Protein AF-A0A7X8F7F9-F1 (afdb_monomer_lite)

Foldseek 3Di:
DVLLVQLVVLLVVLVVLQVVLVVLCVPDDDDVSVVSSVVSNVSSVVSNVSSVVSNVVVVVVVVVVVVD

Secondary structure (DSSP, 8-state):
-HHHHHHHHHHHHHHHHHHHHHHHHHH--SHHHHHHHHHHHHHHHHHHHHHHHHHHHHHHHHHHHH--

Radius of gyration: 16.27 Å; chains: 1; bounding box: 38×14×48 Å

pLDDT: mean 89.31, std 8.88, range [51.38, 97.62]

Structure (mmCIF, N/CA/C/O backbone):
data_AF-A0A7X8F7F9-F1
#
_entry.id   AF-A0A7X8F7F9-F1
#
loop_
_atom_site.group_PDB
_atom_site.id
_atom_site.type_symbol
_atom_site.label_atom_id
_atom_site.label_alt_id
_atom_site.label_comp_id
_atom_site.label_asym_id
_atom_site.label_entity_id
_atom_site.label_seq_id
_atom_site.pdbx_PDB_ins_code
_atom_site.Cartn_x
_atom_site.Cartn_y
_atom_site.Cartn_z
_atom_site.occupancy
_atom_site.B_iso_or_equiv
_atom_site.auth_seq_id
_atom_site.auth_comp_id
_atom_site.auth_asym_id
_atom_site.auth_atom_id
_atom_site.pdbx_PDB_model_num
ATOM 1 N N . MET A 1 1 ? -14.467 6.157 14.899 1.00 76.50 1 MET A N 1
ATOM 2 C CA . MET A 1 1 ? -14.502 6.317 13.430 1.00 76.50 1 MET A CA 1
ATOM 3 C C . MET A 1 1 ? -13.162 6.675 12.777 1.00 76.50 1 MET A C 1
ATOM 5 O O . MET A 1 1 ? -12.894 6.122 11.723 1.00 76.50 1 MET A O 1
ATOM 9 N N . LYS A 1 2 ? -12.297 7.541 13.346 1.00 83.62 2 LYS A N 1
ATOM 10 C CA . LYS A 1 2 ? -11.011 7.930 12.703 1.00 83.62 2 LYS A CA 1
ATOM 11 C C . LYS A 1 2 ? -10.113 6.735 12.316 1.00 83.62 2 LYS A C 1
ATOM 13 O O . LYS A 1 2 ? -9.628 6.688 11.196 1.00 83.62 2 LYS A O 1
ATOM 18 N N . LYS A 1 3 ? -9.964 5.743 13.208 1.00 81.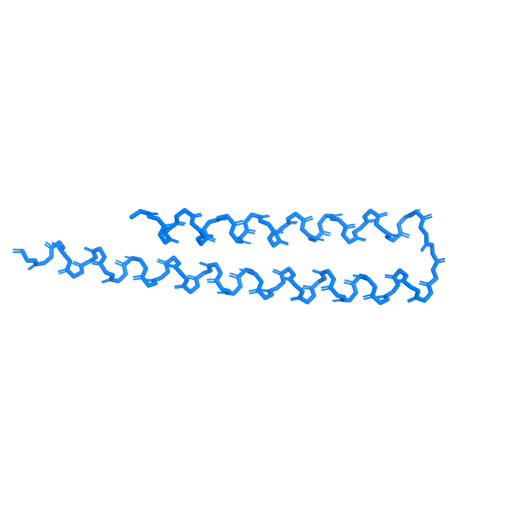44 3 LYS A N 1
ATOM 19 C CA . LYS A 1 3 ? -9.180 4.515 12.949 1.00 81.44 3 LYS A CA 1
ATOM 20 C C . LY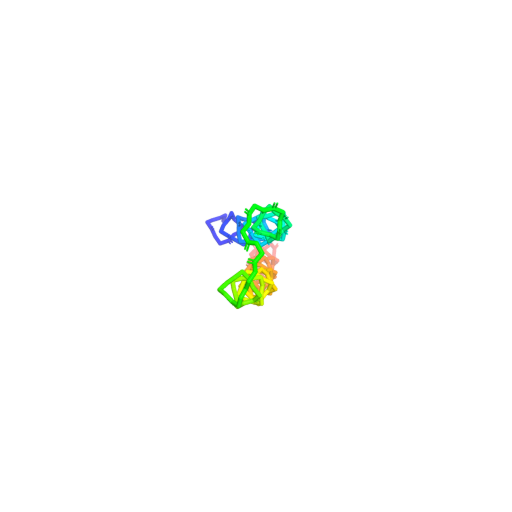S A 1 3 ? -9.776 3.632 11.851 1.00 81.44 3 LYS A C 1
ATOM 22 O O . LYS A 1 3 ? -9.031 3.125 11.029 1.00 81.44 3 LYS A O 1
ATOM 27 N N . LEU A 1 4 ? -11.104 3.508 11.815 1.00 89.19 4 LEU A N 1
ATOM 28 C CA . LEU A 1 4 ? -11.811 2.773 10.765 1.00 89.19 4 LEU A CA 1
ATOM 29 C C . LEU A 1 4 ? -11.597 3.422 9.396 1.00 89.19 4 LEU A C 1
ATOM 31 O O . LEU A 1 4 ? -11.221 2.738 8.454 1.00 89.19 4 LEU A O 1
ATOM 35 N N . LYS A 1 5 ? -11.779 4.749 9.306 1.00 91.44 5 LYS A N 1
ATOM 36 C CA . LYS A 1 5 ? -11.526 5.496 8.066 1.00 91.44 5 LYS A CA 1
ATOM 37 C C . LYS A 1 5 ? -10.080 5.311 7.604 1.00 91.44 5 LYS A C 1
ATOM 39 O O . LYS A 1 5 ? -9.876 4.948 6.459 1.00 91.44 5 LYS A O 1
ATOM 44 N N . ALA A 1 6 ? -9.107 5.464 8.506 1.00 93.56 6 ALA A N 1
ATOM 45 C CA . ALA A 1 6 ? -7.698 5.236 8.188 1.00 93.56 6 ALA A CA 1
ATOM 46 C C . ALA A 1 6 ? -7.422 3.795 7.717 1.00 93.56 6 ALA A C 1
ATOM 48 O O . ALA A 1 6 ? -6.723 3.609 6.729 1.00 93.56 6 ALA A O 1
ATOM 49 N N . GLY A 1 7 ? -7.998 2.786 8.381 1.00 93.25 7 GLY A N 1
ATOM 50 C CA . GLY A 1 7 ? -7.845 1.382 7.993 1.00 93.25 7 GLY A CA 1
ATOM 51 C C . GLY A 1 7 ? -8.392 1.092 6.594 1.00 93.25 7 GLY A C 1
ATOM 52 O O . GLY A 1 7 ? -7.694 0.507 5.772 1.00 93.25 7 GLY A O 1
ATOM 53 N N . ILE A 1 8 ? -9.597 1.584 6.290 1.00 95.06 8 ILE A N 1
ATOM 54 C CA . ILE A 1 8 ? -10.196 1.471 4.952 1.00 95.06 8 ILE A CA 1
ATOM 55 C C . ILE A 1 8 ? -9.347 2.219 3.916 1.00 95.06 8 ILE A C 1
ATOM 57 O O . ILE A 1 8 ? -9.080 1.679 2.848 1.00 95.06 8 ILE A O 1
ATOM 61 N N . THR A 1 9 ? -8.870 3.429 4.229 1.00 95.56 9 THR A N 1
ATOM 62 C CA . THR A 1 9 ? -7.982 4.190 3.339 1.00 95.56 9 THR A CA 1
ATOM 63 C C . THR A 1 9 ? -6.699 3.422 3.027 1.00 95.56 9 THR A C 1
ATOM 65 O O . THR A 1 9 ? -6.305 3.381 1.866 1.00 95.56 9 THR A O 1
ATOM 68 N N . PHE A 1 10 ? -6.075 2.769 4.011 1.00 96.25 10 PHE A N 1
ATOM 69 C CA . PHE A 1 10 ? -4.889 1.941 3.772 1.00 96.25 10 PHE A CA 1
ATOM 70 C C . PHE A 1 10 ? -5.173 0.744 2.861 1.00 96.25 10 PHE A C 1
ATOM 72 O O . PHE A 1 10 ? -4.368 0.460 1.979 1.00 96.25 10 PHE A O 1
ATOM 79 N N . ILE A 1 11 ? -6.323 0.084 3.017 1.00 96.50 11 ILE A N 1
ATOM 80 C CA . ILE A 1 11 ? -6.732 -1.023 2.138 1.00 96.50 11 ILE A CA 1
ATOM 81 C C . ILE A 1 11 ? -6.931 -0.526 0.700 1.00 96.50 11 ILE A C 1
ATOM 83 O O . ILE A 1 11 ? -6.436 -1.125 -0.255 1.00 96.50 11 ILE A O 1
ATOM 87 N N . VAL A 1 12 ? -7.622 0.603 0.526 1.00 96.94 12 VAL A N 1
ATOM 88 C CA . VAL A 1 12 ? -7.836 1.201 -0.800 1.00 96.94 12 VAL A CA 1
ATOM 89 C C . VAL A 1 12 ? -6.503 1.605 -1.432 1.00 96.94 12 VAL A C 1
ATOM 91 O O . VAL A 1 12 ? -6.245 1.240 -2.574 1.00 96.94 12 VAL A O 1
ATOM 94 N N . LEU A 1 13 ? -5.625 2.287 -0.691 1.00 96.31 13 LEU A N 1
ATOM 95 C CA . LEU A 1 13 ? -4.297 2.674 -1.178 1.00 96.31 13 LEU A CA 1
ATOM 96 C C . LEU A 1 13 ? -3.429 1.460 -1.526 1.00 96.31 13 LEU A C 1
ATOM 98 O O . LEU A 1 13 ? -2.749 1.483 -2.548 1.00 96.31 13 LEU A O 1
ATOM 102 N N . GLY A 1 14 ? -3.487 0.388 -0.732 1.00 95.88 14 GLY A N 1
ATOM 103 C CA . GLY A 1 14 ? -2.816 -0.877 -1.035 1.00 95.88 14 GLY A CA 1
ATOM 104 C C . GLY A 1 14 ? -3.226 -1.438 -2.393 1.00 95.88 14 GLY A C 1
ATOM 105 O O . GLY A 1 14 ? -2.368 -1.808 -3.189 1.00 95.88 14 GLY A O 1
ATOM 106 N N . ASN A 1 15 ? -4.526 -1.423 -2.695 1.00 94.69 15 ASN A N 1
ATOM 107 C CA . ASN A 1 15 ? -5.053 -1.846 -3.995 1.00 94.69 15 ASN A CA 1
ATOM 108 C C . ASN A 1 15 ? -4.680 -0.896 -5.141 1.00 94.69 15 ASN A C 1
ATOM 110 O O . ASN A 1 15 ? -4.363 -1.355 -6.235 1.00 94.69 15 ASN 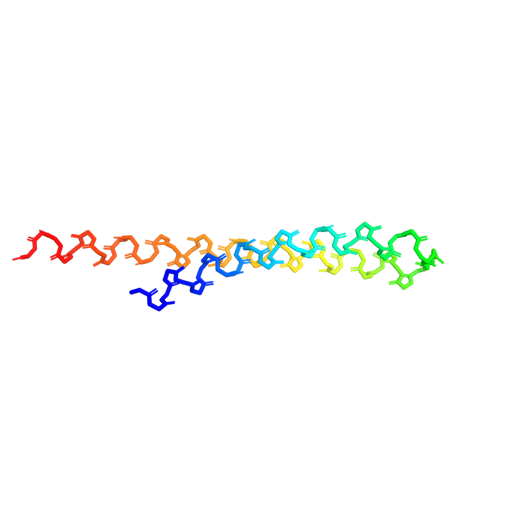A O 1
ATOM 114 N N . VAL A 1 16 ? -4.637 0.415 -4.894 1.00 95.94 16 VAL A N 1
ATOM 115 C CA . VAL A 1 16 ? -4.158 1.390 -5.887 1.00 95.94 16 VAL A CA 1
ATOM 116 C C . VAL A 1 16 ? -2.691 1.135 -6.251 1.00 95.94 16 VAL A C 1
ATOM 118 O O . VAL A 1 16 ? -2.343 1.219 -7.427 1.00 95.94 16 VAL A O 1
ATOM 121 N N . LEU A 1 17 ? -1.835 0.765 -5.290 1.00 95.25 17 LEU A N 1
ATOM 122 C CA . LEU A 1 17 ? -0.437 0.429 -5.588 1.00 95.25 17 LEU A CA 1
ATOM 123 C C . LEU A 1 17 ? -0.292 -0.810 -6.476 1.00 95.25 17 LEU A C 1
ATOM 125 O O . LEU A 1 17 ? 0.610 -0.839 -7.313 1.00 95.25 17 LEU A O 1
ATOM 129 N N . TYR A 1 18 ? -1.176 -1.802 -6.342 1.00 92.25 18 TYR A N 1
ATOM 130 C CA . TYR A 1 18 ? -1.176 -2.957 -7.243 1.00 92.25 18 TYR A CA 1
ATOM 131 C C . TYR A 1 18 ? -1.448 -2.547 -8.692 1.00 92.25 18 TYR A C 1
ATOM 133 O O . TYR A 1 18 ? -0.740 -2.991 -9.590 1.00 92.25 18 TYR A O 1
ATOM 141 N N . VAL A 1 19 ? -2.404 -1.642 -8.914 1.00 92.00 19 VAL A N 1
ATOM 142 C CA . VAL A 1 19 ? -2.686 -1.102 -10.254 1.00 92.00 19 VAL A CA 1
ATOM 143 C C . VAL A 1 19 ? -1.518 -0.249 -10.759 1.00 92.00 19 VAL A C 1
ATOM 145 O O . VAL A 1 19 ? -1.127 -0.346 -11.921 1.00 92.00 19 VAL A O 1
ATOM 148 N N . ALA A 1 20 ? -0.913 0.561 -9.885 1.00 91.31 20 ALA A N 1
ATOM 149 C CA . ALA A 1 20 ? 0.243 1.380 -10.243 1.00 91.31 20 ALA A CA 1
ATOM 150 C C . ALA A 1 20 ? 1.441 0.526 -10.685 1.00 91.31 20 ALA A C 1
ATOM 152 O O . ALA A 1 20 ? 2.140 0.895 -11.626 1.00 91.31 20 ALA A O 1
ATOM 153 N N . LYS A 1 21 ? 1.659 -0.633 -10.051 1.00 89.25 21 LYS A N 1
ATOM 154 C CA . LYS A 1 21 ? 2.714 -1.579 -10.431 1.00 89.25 21 LYS A CA 1
ATOM 155 C C . LYS A 1 21 ? 2.585 -1.995 -11.900 1.00 89.25 21 LYS A C 1
ATOM 157 O O . LYS A 1 21 ? 3.574 -1.909 -12.624 1.00 89.25 21 LYS A O 1
ATOM 162 N N . ASP A 1 22 ? 1.383 -2.342 -12.357 1.00 85.94 22 ASP A N 1
ATOM 163 C CA . ASP A 1 22 ? 1.162 -2.732 -13.756 1.00 85.94 22 ASP A CA 1
ATOM 164 C C . ASP A 1 22 ? 1.384 -1.560 -14.733 1.00 85.94 22 ASP A C 1
ATOM 166 O O . ASP A 1 22 ? 1.852 -1.758 -15.854 1.00 85.94 22 ASP A O 1
ATOM 170 N N . PHE A 1 23 ? 1.136 -0.316 -14.314 1.00 85.38 23 PHE A N 1
ATOM 171 C CA . PHE A 1 23 ? 1.439 0.869 -15.125 1.00 85.38 23 PHE A CA 1
ATOM 172 C C . PHE A 1 23 ? 2.953 1.067 -15.329 1.00 85.38 23 PHE A C 1
ATOM 174 O O . PHE A 1 23 ? 3.402 1.289 -16.454 1.00 85.38 23 PHE A O 1
ATOM 181 N N . PHE A 1 24 ? 3.759 0.926 -14.270 1.00 83.12 24 PHE A N 1
ATOM 182 C CA . PHE A 1 24 ? 5.220 1.070 -14.358 1.00 83.12 24 PHE A CA 1
ATOM 183 C C . PHE A 1 24 ? 5.889 -0.034 -15.187 1.00 83.12 24 PHE A C 1
ATOM 185 O O . PHE A 1 24 ? 6.883 0.233 -15.868 1.00 83.12 24 PHE A O 1
ATOM 192 N N . THR A 1 25 ? 5.334 -1.250 -15.187 1.00 77.44 25 THR A N 1
ATOM 193 C CA . THR A 1 25 ? 5.805 -2.342 -16.054 1.00 77.44 25 THR A CA 1
ATOM 194 C C . THR A 1 25 ? 5.696 -1.985 -17.535 1.00 77.44 25 THR A C 1
ATOM 196 O O . THR A 1 25 ? 6.597 -2.293 -18.309 1.00 77.44 25 THR A O 1
ATOM 199 N N . ASN A 1 26 ? 4.614 -1.311 -17.929 1.00 79.69 26 ASN A N 1
ATOM 200 C CA . ASN A 1 26 ? 4.313 -1.057 -19.336 1.00 79.69 26 ASN A CA 1
ATOM 201 C C . ASN A 1 26 ? 5.045 0.161 -19.925 1.00 79.69 26 ASN A C 1
ATOM 203 O O . ASN A 1 26 ? 5.137 0.275 -21.144 1.00 79.69 26 ASN A O 1
ATOM 207 N N . ILE A 1 27 ? 5.558 1.073 -19.092 1.00 80.62 27 ILE A N 1
ATOM 208 C CA . ILE A 1 27 ? 6.123 2.352 -19.565 1.00 80.62 27 ILE A CA 1
ATOM 209 C C . ILE A 1 27 ? 7.647 2.350 -19.602 1.00 80.62 27 ILE A C 1
ATOM 211 O O . ILE A 1 27 ? 8.231 2.958 -20.498 1.00 80.62 27 ILE A O 1
ATOM 215 N N . LEU A 1 28 ? 8.306 1.702 -18.639 1.00 76.44 28 LEU A N 1
ATOM 216 C CA . LEU A 1 28 ? 9.756 1.817 -18.489 1.00 76.44 28 LEU A CA 1
ATOM 217 C C . LEU A 1 28 ? 10.401 0.461 -18.163 1.00 76.44 28 LEU A C 1
ATOM 219 O O . LEU A 1 28 ? 10.747 0.217 -17.012 1.00 76.44 28 LEU A O 1
ATOM 223 N N . PRO A 1 29 ? 10.561 -0.450 -19.136 1.00 78.31 29 PRO A N 1
ATOM 224 C CA . PRO A 1 29 ? 11.204 -1.735 -18.882 1.00 78.31 29 PRO A CA 1
ATOM 225 C C . PRO A 1 29 ? 12.676 -1.557 -18.471 1.00 78.31 29 PRO A C 1
ATOM 227 O O . PRO A 1 29 ? 13.413 -0.781 -19.079 1.00 78.31 29 PRO A O 1
ATOM 230 N N . GLY A 1 30 ? 13.108 -2.276 -17.429 1.00 87.56 30 GLY A N 1
ATOM 231 C CA . GLY A 1 30 ? 14.485 -2.260 -16.925 1.00 87.56 30 GLY A CA 1
ATOM 232 C C . GLY A 1 30 ? 14.588 -2.451 -15.408 1.00 87.56 30 GLY A C 1
ATOM 233 O O . GLY A 1 30 ? 13.585 -2.454 -14.697 1.00 87.56 30 GLY A O 1
ATOM 234 N N . ALA A 1 31 ? 15.820 -2.536 -14.896 1.00 90.00 31 ALA A N 1
ATOM 235 C CA . ALA A 1 31 ? 16.104 -2.880 -13.495 1.00 90.00 31 ALA A CA 1
ATOM 236 C C . ALA A 1 31 ? 15.430 -1.957 -12.458 1.00 90.00 31 ALA A C 1
ATOM 238 O O . ALA A 1 31 ? 15.033 -2.404 -11.382 1.00 90.00 31 ALA A O 1
ATOM 239 N N . PHE A 1 32 ? 15.269 -0.667 -12.772 1.00 87.88 32 PHE A N 1
ATOM 240 C CA . PHE A 1 32 ? 14.560 0.268 -11.895 1.00 87.88 32 PHE A CA 1
ATOM 241 C C . PHE A 1 32 ? 13.053 -0.022 -11.825 1.00 87.88 32 PHE A C 1
ATOM 243 O O . PHE A 1 32 ? 12.448 0.132 -10.763 1.00 87.88 32 PHE A O 1
ATOM 250 N N . SER A 1 33 ? 12.444 -0.469 -12.928 1.00 88.88 33 SER A N 1
ATOM 251 C CA . SER A 1 33 ? 11.039 -0.883 -12.938 1.00 88.88 33 SER A CA 1
ATOM 252 C C . SER A 1 33 ? 10.853 -2.177 -12.164 1.00 88.88 33 SER A C 1
ATOM 254 O O . SER A 1 33 ? 9.962 -2.229 -11.327 1.00 88.88 33 SER A O 1
ATOM 256 N N . ASP A 1 34 ? 11.745 -3.157 -12.312 1.00 90.38 34 ASP A N 1
ATOM 257 C CA . ASP A 1 34 ? 11.684 -4.405 -11.537 1.00 90.38 34 ASP A CA 1
ATOM 258 C C . ASP A 1 34 ? 11.776 -4.145 -10.023 1.00 90.38 34 ASP A C 1
ATOM 260 O O . ASP A 1 34 ? 10.966 -4.654 -9.243 1.00 90.38 34 ASP A O 1
ATOM 264 N N . PHE A 1 35 ? 12.704 -3.276 -9.598 1.00 92.44 35 PHE A N 1
ATOM 265 C CA . PHE A 1 35 ? 12.786 -2.824 -8.206 1.00 92.44 35 PHE A CA 1
ATOM 266 C C . PHE A 1 35 ? 11.498 -2.121 -7.756 1.00 92.44 35 PHE A C 1
ATOM 268 O O . PHE A 1 35 ? 10.941 -2.451 -6.708 1.00 92.44 35 PHE A O 1
ATOM 275 N N . THR A 1 36 ? 11.007 -1.167 -8.552 1.00 92.25 36 THR A N 1
ATOM 276 C CA . THR A 1 36 ? 9.803 -0.388 -8.232 1.00 92.25 36 THR A CA 1
ATOM 277 C C . THR A 1 36 ? 8.569 -1.282 -8.134 1.00 92.25 36 THR A C 1
ATOM 279 O O . THR A 1 36 ? 7.760 -1.103 -7.230 1.00 92.25 36 THR A O 1
ATOM 282 N N . GLN A 1 37 ? 8.433 -2.289 -8.997 1.00 91.69 37 GLN A N 1
ATOM 283 C CA . GLN A 1 37 ? 7.352 -3.271 -8.927 1.00 91.69 37 GLN A CA 1
ATOM 284 C C . GLN A 1 37 ? 7.409 -4.066 -7.623 1.00 91.69 37 GLN A C 1
ATOM 286 O O . GLN A 1 37 ? 6.399 -4.162 -6.925 1.00 91.69 37 GLN A O 1
ATOM 291 N N . GLY A 1 38 ? 8.586 -4.593 -7.268 1.00 93.50 38 GLY A N 1
ATOM 292 C CA . GLY A 1 38 ? 8.782 -5.299 -6.002 1.00 93.50 38 GLY A CA 1
ATOM 293 C C . GLY A 1 38 ? 8.443 -4.416 -4.799 1.00 93.50 38 GLY A C 1
ATOM 294 O O . GLY A 1 38 ? 7.720 -4.841 -3.896 1.00 93.50 38 GLY A O 1
ATOM 295 N N . PHE A 1 39 ? 8.886 -3.157 -4.825 1.00 94.88 39 PHE A N 1
ATOM 296 C CA . PHE A 1 39 ? 8.571 -2.165 -3.801 1.00 94.88 39 PHE A CA 1
ATOM 297 C C . PHE A 1 39 ? 7.065 -1.877 -3.706 1.00 94.88 39 PHE A C 1
ATOM 299 O O . PHE A 1 39 ? 6.511 -1.907 -2.609 1.00 94.88 39 PHE A O 1
ATOM 306 N N . LEU A 1 40 ? 6.384 -1.639 -4.832 1.00 95.38 40 LEU A N 1
ATOM 307 C CA . LEU A 1 40 ? 4.946 -1.354 -4.880 1.00 95.38 40 LEU A CA 1
ATOM 308 C C . LEU A 1 40 ? 4.112 -2.538 -4.385 1.00 95.38 40 LEU A C 1
ATOM 310 O O . LEU A 1 40 ? 3.167 -2.336 -3.625 1.00 95.38 40 LEU A O 1
ATOM 314 N N . VAL A 1 41 ? 4.483 -3.767 -4.758 1.00 95.56 41 VAL A N 1
ATOM 315 C CA . VAL A 1 41 ? 3.833 -4.988 -4.261 1.00 95.56 41 VAL A CA 1
ATOM 316 C C . VAL A 1 41 ? 4.043 -5.126 -2.754 1.00 95.56 41 VAL A C 1
ATOM 318 O O . VAL A 1 41 ? 3.073 -5.292 -2.015 1.00 95.56 41 VAL A O 1
ATOM 321 N N . GLY A 1 42 ? 5.283 -4.994 -2.274 1.00 96.56 42 GLY A N 1
ATOM 322 C CA . GLY A 1 42 ? 5.595 -5.073 -0.846 1.00 96.56 42 GLY A CA 1
ATOM 323 C C . GLY A 1 42 ? 4.854 -4.015 -0.021 1.00 96.56 42 GLY A C 1
ATOM 324 O O . GLY A 1 42 ? 4.224 -4.337 0.988 1.00 96.56 42 GLY A O 1
ATOM 325 N N . ALA A 1 43 ? 4.854 -2.762 -0.483 1.00 96.69 43 ALA A N 1
ATOM 326 C CA . ALA A 1 43 ? 4.115 -1.667 0.139 1.00 96.69 43 ALA A CA 1
ATOM 327 C C . ALA A 1 43 ? 2.593 -1.893 0.087 1.00 96.69 43 ALA A C 1
ATOM 329 O O . ALA A 1 43 ? 1.898 -1.615 1.066 1.00 96.69 43 ALA A O 1
ATOM 330 N N . GLY A 1 44 ? 2.071 -2.437 -1.016 1.00 97.00 44 GLY A N 1
ATOM 331 C CA . GLY A 1 44 ? 0.656 -2.767 -1.189 1.00 97.00 44 GLY A CA 1
ATOM 332 C C . GLY A 1 44 ? 0.177 -3.847 -0.219 1.00 97.00 44 GLY A C 1
ATOM 333 O O . GLY A 1 44 ? -0.854 -3.677 0.438 1.00 97.00 44 GLY A O 1
ATOM 334 N N . VAL A 1 45 ? 0.945 -4.931 -0.057 1.00 96.94 45 VAL A N 1
ATOM 335 C CA . VAL A 1 45 ? 0.690 -5.958 0.971 1.00 96.94 45 VAL A CA 1
ATOM 336 C C . VAL A 1 45 ? 0.760 -5.339 2.367 1.00 96.94 45 VAL A C 1
ATOM 338 O O . VAL A 1 45 ? -0.169 -5.503 3.157 1.00 96.94 45 VAL A O 1
ATOM 341 N N . GLY A 1 46 ? 1.826 -4.588 2.664 1.00 97.31 46 GLY A N 1
ATOM 342 C CA . GLY A 1 46 ? 2.038 -3.975 3.975 1.00 97.31 46 GLY A CA 1
ATOM 343 C C . GLY A 1 46 ? 0.897 -3.043 4.389 1.00 97.31 46 GLY A C 1
ATOM 344 O O . GLY A 1 46 ? 0.377 -3.157 5.500 1.00 97.31 46 GLY A O 1
ATOM 345 N N . MET A 1 47 ? 0.443 -2.170 3.486 1.00 97.06 47 MET A N 1
ATOM 346 C CA . MET A 1 47 ? -0.693 -1.284 3.752 1.00 97.06 47 MET A CA 1
ATOM 347 C C . MET A 1 47 ? -1.994 -2.052 3.975 1.00 97.06 47 MET A C 1
ATOM 349 O O . MET A 1 47 ? -2.738 -1.708 4.892 1.00 97.06 47 MET A O 1
ATOM 353 N N . ASN A 1 48 ? -2.259 -3.114 3.211 1.00 97.06 48 ASN A N 1
ATOM 354 C CA . ASN A 1 48 ? -3.439 -3.950 3.435 1.00 97.06 48 ASN A CA 1
ATOM 355 C C . ASN A 1 48 ? -3.417 -4.612 4.822 1.00 97.06 48 ASN A C 1
ATOM 357 O O . ASN A 1 48 ? -4.413 -4.547 5.542 1.00 97.06 48 ASN A O 1
ATOM 361 N N . VAL A 1 49 ? -2.278 -5.179 5.238 1.00 97.62 49 VAL A N 1
ATOM 362 C CA . VAL A 1 49 ? -2.121 -5.793 6.570 1.00 97.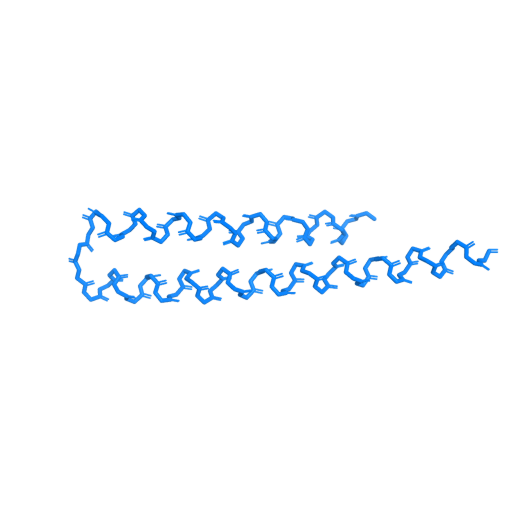62 49 VAL A CA 1
ATOM 363 C C . VAL A 1 49 ? -2.367 -4.767 7.680 1.00 97.62 49 VAL A C 1
ATOM 365 O O . VAL A 1 49 ? -3.183 -5.004 8.573 1.00 97.62 49 VAL A O 1
ATOM 368 N N . VAL A 1 50 ? -1.724 -3.597 7.607 1.00 96.56 50 VAL A N 1
ATOM 369 C CA . VAL A 1 50 ? -1.924 -2.513 8.586 1.00 96.56 50 VAL A CA 1
ATOM 370 C C . VAL A 1 50 ? -3.378 -2.034 8.591 1.00 96.56 50 VAL A C 1
ATOM 372 O O . VAL A 1 50 ? -3.959 -1.816 9.658 1.00 96.56 50 VAL A O 1
ATOM 375 N N . GLY A 1 51 ? -3.990 -1.901 7.414 1.00 96.12 51 GLY A N 1
ATOM 376 C CA . GLY A 1 51 ? -5.380 -1.491 7.261 1.00 96.12 51 GLY A CA 1
ATOM 377 C C . GLY A 1 51 ? -6.353 -2.455 7.936 1.00 96.12 51 GLY A C 1
ATOM 378 O O . GLY A 1 51 ? -7.180 -2.024 8.740 1.00 96.12 51 GLY A O 1
ATOM 379 N N . ILE A 1 52 ? -6.197 -3.759 7.694 1.00 96.06 52 ILE A N 1
ATOM 380 C CA . ILE A 1 52 ? -7.000 -4.818 8.321 1.00 96.06 52 ILE A CA 1
ATOM 381 C C . ILE A 1 52 ? -6.845 -4.787 9.848 1.00 96.06 52 ILE A C 1
ATOM 383 O O . ILE A 1 52 ? -7.847 -4.783 10.565 1.00 96.06 52 ILE A O 1
ATOM 387 N N . ILE A 1 53 ? -5.615 -4.676 10.364 1.00 95.88 53 ILE A N 1
ATOM 388 C CA . ILE A 1 53 ? -5.355 -4.581 11.812 1.00 95.88 53 ILE A CA 1
ATOM 389 C C . ILE A 1 53 ? -6.086 -3.375 12.425 1.00 95.88 53 ILE A C 1
ATOM 391 O O . ILE A 1 53 ? -6.722 -3.497 13.474 1.00 95.88 53 ILE A O 1
ATOM 395 N N . LEU A 1 54 ? -6.050 -2.208 11.773 1.00 93.94 54 LEU A N 1
ATOM 396 C CA . LEU A 1 54 ? -6.750 -1.010 12.251 1.00 93.94 54 LEU A CA 1
ATOM 397 C C . LEU A 1 54 ? -8.274 -1.181 12.271 1.00 93.94 54 LEU A C 1
ATOM 399 O O . LEU A 1 54 ? -8.925 -0.682 13.197 1.00 93.94 54 LEU A O 1
ATOM 403 N N . VAL A 1 55 ? -8.835 -1.881 11.280 1.00 94.56 55 VAL A N 1
ATOM 404 C CA . VAL A 1 55 ? -10.264 -2.218 11.229 1.00 94.56 55 VAL A CA 1
ATOM 405 C C . VAL A 1 55 ? -10.631 -3.147 12.387 1.00 94.56 55 VAL A C 1
ATOM 407 O O . VAL A 1 55 ? -11.551 -2.823 13.138 1.00 94.56 55 VAL A O 1
ATOM 410 N N . PHE A 1 56 ? -9.880 -4.229 12.614 1.00 93.81 56 PHE A N 1
ATOM 411 C CA . PHE A 1 56 ? -10.125 -5.155 13.729 1.00 93.81 56 PHE A CA 1
ATOM 412 C C . PHE A 1 56 ? -10.015 -4.477 15.097 1.00 93.81 56 PHE A C 1
ATOM 414 O O . PHE A 1 56 ? -10.902 -4.628 15.935 1.00 93.81 56 PHE A O 1
ATOM 421 N N . ILE A 1 57 ? -8.978 -3.660 15.317 1.00 91.75 57 ILE A N 1
ATOM 422 C CA . ILE A 1 57 ? -8.823 -2.887 16.560 1.0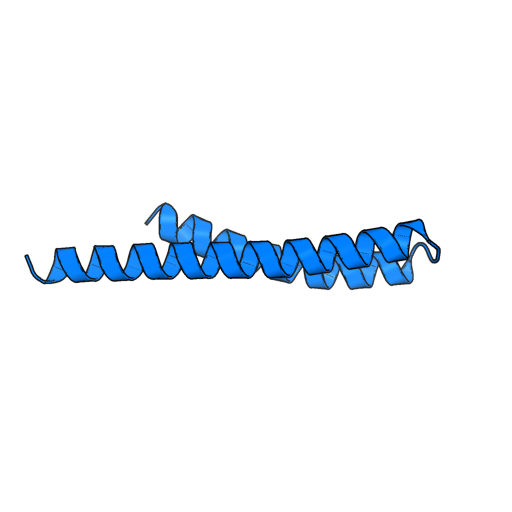0 91.75 57 ILE A CA 1
ATOM 423 C C . ILE A 1 57 ? -10.020 -1.955 16.773 1.00 91.75 57 ILE A C 1
ATOM 425 O O . ILE A 1 57 ? -10.421 -1.703 17.912 1.00 91.75 57 ILE A O 1
ATOM 429 N N . TYR A 1 58 ? -10.571 -1.388 15.698 1.00 90.81 58 TYR A N 1
ATOM 430 C CA . TYR A 1 58 ? -11.761 -0.559 15.802 1.00 90.81 58 TYR A CA 1
ATOM 431 C C . TYR A 1 58 ? -12.999 -1.382 16.166 1.00 90.81 58 TYR A C 1
ATOM 433 O O . TYR A 1 58 ? -13.700 -0.986 17.094 1.00 90.81 58 TYR A O 1
ATOM 441 N N . LEU A 1 59 ? -13.239 -2.510 15.491 1.00 89.44 59 LEU A N 1
ATOM 442 C CA . LEU A 1 59 ? -14.384 -3.389 15.747 1.00 89.44 59 LEU A CA 1
ATOM 443 C C . LEU A 1 59 ? -14.394 -3.897 17.194 1.00 89.44 59 LEU A C 1
ATOM 445 O O . LEU A 1 59 ? -15.371 -3.666 17.900 1.00 89.44 59 LEU A O 1
ATOM 449 N N . ALA A 1 60 ? -13.269 -4.425 17.683 1.00 89.50 60 ALA A N 1
ATOM 450 C CA . ALA A 1 60 ? -13.141 -4.904 19.063 1.00 89.50 60 ALA A CA 1
ATOM 451 C C . ALA A 1 60 ? -13.387 -3.801 20.114 1.00 89.50 60 ALA A C 1
ATOM 453 O O . ALA A 1 60 ? -13.849 -4.058 21.223 1.00 89.50 60 ALA A O 1
ATOM 454 N N . ARG A 1 61 ? -13.074 -2.536 19.792 1.00 87.50 61 ARG A N 1
ATOM 455 C CA . ARG A 1 61 ? -13.361 -1.393 20.681 1.00 87.50 61 ARG A CA 1
ATOM 456 C C . ARG A 1 61 ? -14.818 -0.950 20.637 1.00 87.50 61 ARG A C 1
ATOM 458 O O . ARG A 1 61 ? -15.284 -0.371 21.613 1.00 87.50 61 ARG A O 1
ATOM 465 N N . VAL A 1 62 ? -15.488 -1.118 19.500 1.00 86.81 62 VAL A N 1
ATOM 466 C CA . VAL A 1 62 ? -16.914 -0.803 19.360 1.00 86.81 62 VAL A CA 1
ATOM 467 C C . VAL A 1 62 ? -17.746 -1.841 20.103 1.00 86.81 62 VAL A C 1
ATOM 469 O O . VAL A 1 62 ? -18.634 -1.450 20.847 1.00 86.81 62 VAL A O 1
ATOM 472 N N . GLU A 1 63 ? -17.398 -3.121 19.981 1.00 80.75 63 GLU A N 1
ATOM 473 C CA . GLU A 1 63 ? -18.041 -4.227 20.699 1.00 80.75 63 GLU A CA 1
ATOM 474 C C . GLU A 1 63 ? -17.994 -4.018 22.221 1.00 80.75 63 GLU A C 1
ATOM 476 O O . GLU A 1 63 ? -19.037 -3.930 22.859 1.00 80.75 63 GLU A O 1
ATOM 481 N N . LYS A 1 64 ? -16.810 -3.731 22.785 1.00 76.75 64 LYS A N 1
ATOM 482 C CA . LYS A 1 64 ? -16.667 -3.409 24.220 1.00 76.75 64 LYS A CA 1
ATOM 483 C C . LYS A 1 64 ? -17.471 -2.199 24.702 1.00 76.75 64 LYS A C 1
ATOM 485 O O . LYS A 1 64 ? -17.688 -2.063 25.898 1.00 76.75 64 LYS A O 1
ATOM 490 N N . LYS A 1 65 ? -17.836 -1.277 23.809 1.00 74.94 65 LYS A N 1
ATOM 491 C CA . LYS A 1 65 ? -18.687 -0.125 24.146 1.00 74.94 65 LYS A CA 1
ATOM 492 C C . LYS A 1 65 ? -20.177 -0.436 24.052 1.00 74.94 65 LYS A C 1
ATOM 494 O O . LYS A 1 65 ? -20.952 0.337 24.590 1.00 74.94 65 LYS A O 1
ATOM 499 N N . ALA A 1 66 ? -20.563 -1.476 23.319 1.00 69.38 66 ALA A N 1
ATOM 500 C CA . ALA A 1 66 ? -21.953 -1.899 23.191 1.00 69.38 66 ALA A CA 1
ATOM 501 C C . ALA A 1 66 ? -22.394 -2.803 24.356 1.00 69.38 66 ALA A C 1
ATOM 503 O O . ALA A 1 66 ? -23.584 -2.906 24.622 1.00 69.38 66 ALA A O 1
ATOM 504 N N . GLU A 1 67 ? -21.441 -3.437 25.045 1.00 61.56 67 GLU A N 1
ATOM 505 C CA . GLU A 1 67 ? -21.674 -4.268 26.237 1.00 61.56 67 GLU A CA 1
ATOM 506 C C . GLU A 1 67 ?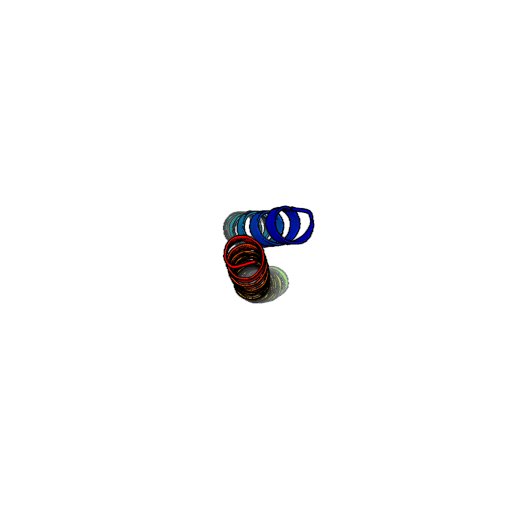 -21.708 -3.475 27.565 1.00 61.56 67 GLU A C 1
ATOM 508 O O . GLU A 1 67 ? -21.937 -4.071 28.617 1.00 61.56 67 GLU A O 1
ATOM 513 N N . GLN A 1 68 ? -21.464 -2.156 27.534 1.00 51.38 68 GLN A N 1
ATOM 514 C CA . GLN A 1 68 ? -21.542 -1.239 28.687 1.00 51.38 68 GLN A CA 1
ATOM 515 C C . GLN A 1 68 ? -22.782 -0.353 28.602 1.00 51.38 68 GLN A C 1
ATOM 517 O O . GLN A 1 68 ? -23.361 -0.079 29.675 1.00 51.38 68 GLN A O 1
#

Sequence (68 aa):
MKKLKAGITFIVLGNVLYVAKDFFTNILPGAFSDFTQGFLVGAGVGMNVVGIILVFIYLARVEKKAEQ